Protein AF-A0A2X2KSQ1-F1 (afdb_monomer)

pLDDT: mean 82.89, std 10.52, range [45.38, 94.25]

Structure (mmCIF, N/CA/C/O backbone):
data_AF-A0A2X2KSQ1-F1
#
_entry.id   AF-A0A2X2KSQ1-F1
#
loop_
_atom_site.group_PDB
_atom_site.id
_atom_site.type_symbol
_atom_site.label_atom_id
_atom_site.label_alt_id
_atom_site.label_comp_id
_atom_site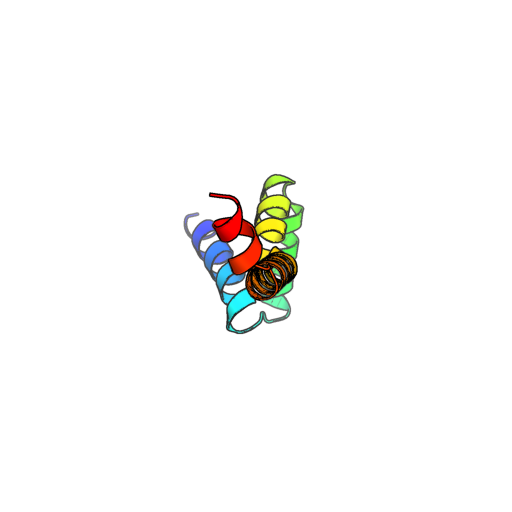.label_asym_id
_atom_site.label_entity_id
_atom_site.label_seq_id
_atom_site.pdbx_PDB_ins_code
_atom_site.Cartn_x
_atom_site.Cartn_y
_atom_site.Cartn_z
_atom_site.occupancy
_atom_site.B_iso_or_equiv
_atom_site.auth_seq_id
_atom_site.auth_comp_id
_atom_site.auth_asym_id
_atom_site.auth_atom_id
_atom_site.pdbx_PDB_model_num
ATOM 1 N N . MET A 1 1 ? -1.135 -4.891 25.923 1.00 45.38 1 MET A N 1
ATOM 2 C CA . MET A 1 1 ? -1.389 -3.870 24.880 1.00 45.38 1 MET A CA 1
ATOM 3 C C . MET A 1 1 ? -0.269 -3.902 23.826 1.00 45.38 1 MET A C 1
ATOM 5 O O . MET A 1 1 ? 0.264 -2.867 23.472 1.00 45.38 1 MET A O 1
ATOM 9 N N . GLU A 1 2 ? 0.107 -5.079 23.302 1.00 52.06 2 GLU A N 1
ATOM 10 C CA . GLU A 1 2 ? 1.368 -5.220 22.531 1.00 52.06 2 GLU A CA 1
ATOM 11 C C . GLU A 1 2 ? 1.245 -5.952 21.184 1.00 52.06 2 GLU A C 1
ATOM 13 O O . GLU A 1 2 ? 2.263 -6.262 20.584 1.00 52.06 2 GLU A O 1
ATOM 18 N N . GLN A 1 3 ? 0.032 -6.217 20.678 1.00 62.44 3 GLN A N 1
ATOM 19 C CA . GLN A 1 3 ? -0.144 -6.942 19.402 1.00 62.44 3 GLN A CA 1
ATOM 20 C C . GLN A 1 3 ? -0.804 -6.132 18.279 1.00 62.44 3 GLN A C 1
ATOM 22 O O . GLN A 1 3 ? -0.889 -6.614 17.152 1.00 62.44 3 GLN A O 1
ATOM 27 N N . ILE A 1 4 ? -1.251 -4.901 18.555 1.00 70.94 4 ILE A N 1
ATOM 28 C CA . ILE A 1 4 ? -1.912 -4.051 17.549 1.00 70.94 4 ILE A CA 1
ATOM 29 C C . ILE A 1 4 ? -0.986 -3.797 16.340 1.00 70.94 4 ILE A C 1
ATOM 31 O O . ILE A 1 4 ? -1.447 -3.989 15.216 1.00 70.94 4 ILE A O 1
ATOM 35 N N . PRO A 1 5 ? 0.318 -3.480 16.511 1.00 79.81 5 PRO A N 1
ATOM 36 C CA . PRO A 1 5 ? 1.206 -3.271 15.368 1.00 79.81 5 PRO A CA 1
ATOM 37 C C . PRO A 1 5 ? 1.411 -4.533 14.520 1.00 79.81 5 PRO A C 1
ATOM 39 O O . PRO A 1 5 ? 1.300 -4.463 13.298 1.00 79.81 5 PRO A O 1
ATOM 42 N N . GLN A 1 6 ? 1.668 -5.697 15.134 1.00 85.38 6 GLN A N 1
ATOM 43 C CA . GLN A 1 6 ? 1.874 -6.942 14.378 1.00 85.38 6 GLN A CA 1
ATOM 44 C C . GLN A 1 6 ? 0.605 -7.379 13.643 1.00 85.38 6 GLN A C 1
ATOM 46 O O . GLN A 1 6 ? 0.695 -7.893 12.530 1.00 85.38 6 GLN A O 1
ATOM 51 N N . HIS A 1 7 ? -0.567 -7.150 14.237 1.00 89.62 7 HIS A N 1
ATOM 52 C CA . HIS A 1 7 ? -1.847 -7.460 13.607 1.00 89.62 7 HIS A CA 1
ATOM 53 C C . HIS A 1 7 ? -2.095 -6.606 12.360 1.00 89.62 7 HIS A C 1
ATOM 55 O O . HIS A 1 7 ? -2.420 -7.144 11.306 1.00 89.62 7 HIS A O 1
ATOM 61 N N . ILE A 1 8 ? -1.854 -5.293 12.426 1.00 90.25 8 ILE A N 1
ATOM 62 C CA . ILE A 1 8 ? -1.979 -4.417 11.250 1.00 90.25 8 ILE A CA 1
ATOM 63 C C . ILE A 1 8 ? -0.974 -4.801 10.157 1.00 90.25 8 ILE A C 1
ATOM 65 O O . ILE A 1 8 ? -1.346 -4.886 8.988 1.00 90.25 8 ILE A O 1
ATOM 69 N N . ILE A 1 9 ? 0.277 -5.105 10.519 1.00 88.31 9 ILE A N 1
ATOM 70 C CA . ILE A 1 9 ? 1.291 -5.580 9.560 1.00 88.31 9 ILE A CA 1
ATOM 71 C C . ILE A 1 9 ? 0.842 -6.884 8.887 1.00 88.31 9 ILE A C 1
ATOM 73 O O . ILE A 1 9 ? 1.011 -7.050 7.675 1.00 88.31 9 ILE A O 1
ATOM 77 N N . TYR A 1 10 ? 0.245 -7.799 9.653 1.00 90.06 10 TYR A N 1
ATOM 78 C CA . TYR A 1 10 ? -0.318 -9.036 9.123 1.00 90.06 10 TYR A CA 1
ATOM 79 C C . TYR A 1 10 ? -1.443 -8.756 8.119 1.00 90.06 10 TYR A C 1
ATOM 81 O O . TYR A 1 10 ? -1.401 -9.281 7.007 1.00 90.06 10 TYR A O 1
ATOM 89 N N . LEU A 1 11 ? -2.400 -7.885 8.459 1.00 91.38 11 LEU A N 1
ATOM 90 C CA . LEU A 1 11 ? -3.501 -7.516 7.565 1.00 91.38 11 LEU A CA 1
ATOM 91 C C . LEU A 1 11 ? -3.004 -6.849 6.275 1.00 91.38 11 LEU A C 1
ATOM 93 O O . LEU A 1 11 ? -3.437 -7.222 5.185 1.00 91.38 11 LEU A O 1
ATOM 97 N N . LEU A 1 12 ? -2.049 -5.921 6.375 1.00 88.81 12 LEU A N 1
ATOM 98 C CA . LEU A 1 12 ? -1.429 -5.281 5.211 1.00 88.81 12 LEU A CA 1
ATOM 99 C C . LEU A 1 12 ? -0.778 -6.318 4.291 1.00 88.81 12 LEU A C 1
ATOM 101 O O . LEU A 1 12 ? -1.018 -6.314 3.084 1.00 88.81 12 LEU A O 1
ATOM 105 N N . SER A 1 13 ? -0.015 -7.249 4.862 1.00 87.00 13 SER A N 1
ATOM 106 C CA . SER A 1 13 ? 0.673 -8.299 4.103 1.00 87.00 13 SER A CA 1
ATOM 107 C C . SER A 1 13 ? -0.320 -9.251 3.430 1.00 87.00 13 SER A C 1
ATOM 109 O O . SER A 1 13 ? -0.231 -9.517 2.229 1.00 87.00 13 SER A O 1
ATOM 111 N N . LYS A 1 14 ? -1.325 -9.712 4.181 1.00 89.00 14 LYS A N 1
ATOM 11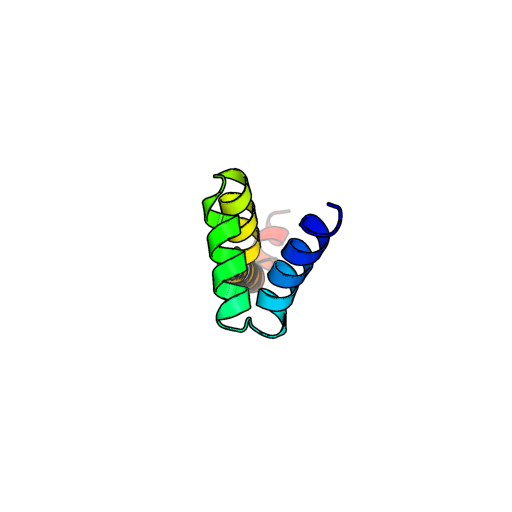2 C CA . LYS A 1 14 ? -2.366 -10.621 3.694 1.00 89.00 14 LYS A CA 1
ATOM 113 C C . LYS A 1 14 ? -3.196 -10.001 2.569 1.00 89.00 14 LYS A C 1
ATOM 115 O O . LYS A 1 14 ? -3.489 -10.686 1.587 1.00 89.00 14 LYS A O 1
ATOM 120 N N . SER A 1 15 ? -3.493 -8.699 2.651 1.00 86.75 15 SER A N 1
ATOM 121 C CA . SER A 1 15 ? -4.225 -7.965 1.607 1.00 86.75 15 SER A CA 1
ATOM 122 C C . SER A 1 15 ? -3.569 -8.057 0.225 1.00 86.75 15 SER A C 1
ATOM 124 O O . SER A 1 15 ? -4.253 -7.950 -0.791 1.00 86.75 15 SER A O 1
ATOM 126 N N . LYS A 1 16 ? -2.250 -8.299 0.176 1.00 82.50 16 LYS A N 1
ATOM 127 C CA . LYS A 1 16 ? -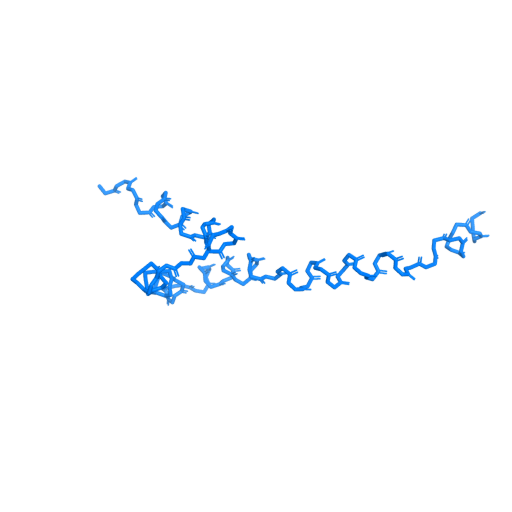1.465 -8.376 -1.062 1.00 82.50 16 LYS A CA 1
ATOM 128 C C . LYS A 1 16 ? -1.1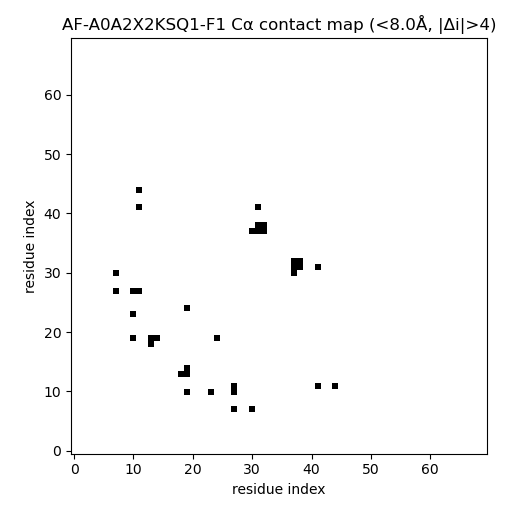82 -9.774 -1.568 1.00 82.50 16 LYS A C 1
ATOM 130 O O . LYS A 1 16 ? -0.792 -9.883 -2.734 1.00 82.50 16 LYS A O 1
ATOM 135 N N . LEU A 1 17 ? -1.336 -10.786 -0.721 1.00 80.31 17 LEU A N 1
ATOM 136 C CA . LEU A 1 17 ? -0.952 -12.163 -1.021 1.00 80.31 17 LEU A CA 1
ATOM 137 C C . LEU A 1 17 ? -2.164 -13.080 -1.194 1.00 80.31 17 LEU A C 1
ATOM 139 O O . LEU A 1 17 ? -2.176 -13.898 -2.106 1.00 80.31 17 LEU A O 1
ATOM 143 N N . GLU A 1 18 ? -3.176 -12.940 -0.338 1.00 82.50 18 GLU A N 1
ATOM 144 C CA . GLU A 1 18 ? -4.232 -13.953 -0.180 1.00 82.50 18 GLU A CA 1
ATOM 145 C C . GLU A 1 18 ? -5.651 -13.364 -0.224 1.00 82.50 18 GLU A C 1
ATOM 147 O O . GLU A 1 18 ? -6.617 -14.093 -0.444 1.00 82.50 18 GLU A O 1
ATOM 152 N N . GLY A 1 19 ? -5.785 -12.045 -0.054 1.00 83.50 19 GLY A N 1
ATOM 153 C CA . GLY A 1 19 ? -7.073 -11.369 0.100 1.00 83.50 19 GLY A CA 1
ATOM 154 C C . GLY A 1 19 ? -7.541 -11.334 1.559 1.00 83.50 19 GLY A C 1
ATOM 155 O O . GLY A 1 19 ? -7.164 -12.167 2.385 1.00 83.50 19 GLY A O 1
ATOM 156 N N . LEU A 1 20 ? -8.343 -10.323 1.896 1.00 89.88 20 LEU A N 1
ATOM 157 C CA . LEU A 1 20 ? -8.887 -10.134 3.244 1.00 89.88 20 LEU A CA 1
ATOM 158 C C . LEU A 1 20 ? -10.333 -10.610 3.325 1.00 89.88 20 LEU A C 1
ATOM 160 O O . LEU A 1 20 ? -11.107 -10.421 2.387 1.00 89.88 20 LEU A O 1
ATOM 164 N N . ARG A 1 21 ? -10.699 -11.173 4.479 1.00 94.06 21 ARG A N 1
ATOM 165 C CA . ARG A 1 21 ? -12.102 -11.385 4.859 1.00 94.06 21 ARG A CA 1
ATOM 166 C C . ARG A 1 21 ? -12.767 -10.045 5.186 1.00 94.06 21 ARG A C 1
ATOM 168 O O . ARG A 1 21 ? -12.081 -9.061 5.459 1.00 94.06 21 ARG A O 1
ATOM 175 N N . ASP A 1 22 ? -14.094 -10.000 5.197 1.00 94.25 22 ASP A N 1
ATOM 176 C CA . ASP A 1 22 ? -14.835 -8.747 5.409 1.00 94.25 22 ASP A CA 1
ATOM 177 C C . ASP A 1 22 ? -14.536 -8.091 6.767 1.00 94.25 22 ASP A C 1
ATOM 179 O O . ASP A 1 22 ? -14.388 -6.873 6.853 1.00 94.25 22 ASP A O 1
ATOM 183 N N . ASP A 1 23 ? -14.378 -8.889 7.825 1.00 93.50 23 ASP A N 1
ATOM 184 C CA . ASP A 1 23 ? -14.017 -8.418 9.166 1.00 93.50 23 ASP A CA 1
ATOM 185 C C . ASP A 1 23 ? -12.591 -7.854 9.225 1.00 93.50 23 ASP A C 1
ATOM 187 O O . ASP A 1 23 ? -12.335 -6.846 9.883 1.00 93.50 23 ASP A O 1
ATOM 191 N N . GLU A 1 24 ? -11.663 -8.488 8.516 1.00 93.81 24 GLU A N 1
ATOM 192 C CA . GLU A 1 24 ? -10.268 -8.061 8.393 1.00 93.81 24 GLU A CA 1
ATOM 193 C C . GLU A 1 24 ? -10.143 -6.776 7.576 1.00 93.81 24 GLU A C 1
ATOM 195 O O . GLU A 1 24 ? -9.377 -5.878 7.926 1.00 93.81 24 GLU A O 1
ATOM 200 N N . LYS A 1 25 ? -10.933 -6.674 6.508 1.00 91.75 25 LYS A N 1
ATOM 201 C CA . LYS A 1 25 ? -11.018 -5.481 5.677 1.00 91.75 25 LYS A CA 1
ATOM 202 C C . LYS A 1 25 ? -11.566 -4.305 6.476 1.00 91.75 25 LYS A C 1
ATOM 204 O O . LYS A 1 25 ? -10.954 -3.246 6.468 1.00 91.75 25 LYS A O 1
ATOM 209 N N . LEU A 1 26 ? -12.634 -4.520 7.247 1.00 93.19 26 LEU A N 1
ATOM 210 C CA . LEU A 1 26 ? -13.198 -3.495 8.124 1.00 93.19 26 LEU A CA 1
ATOM 211 C C . LEU A 1 26 ? -12.176 -3.005 9.161 1.00 93.19 26 LEU A C 1
ATOM 213 O O . LEU A 1 26 ? -12.079 -1.808 9.408 1.00 93.19 26 LEU A O 1
ATOM 217 N N . GLN A 1 27 ? -11.393 -3.909 9.753 1.00 92.38 27 GLN A N 1
ATOM 218 C CA . GLN A 1 27 ? -10.337 -3.538 10.702 1.00 92.38 27 GLN A CA 1
ATOM 219 C C . GLN A 1 27 ? -9.231 -2.709 10.045 1.00 92.38 27 GLN A C 1
ATOM 221 O O . GLN A 1 27 ? -8.784 -1.718 10.624 1.00 92.38 27 GLN A O 1
ATOM 226 N N . LEU A 1 28 ? -8.806 -3.093 8.840 1.00 90.88 28 LEU A N 1
ATOM 227 C CA . LEU A 1 28 ? -7.794 -2.350 8.100 1.00 90.88 28 LEU A CA 1
ATOM 228 C C . LEU A 1 28 ? -8.318 -0.981 7.639 1.00 90.88 28 LEU A C 1
ATOM 230 O O . LEU A 1 28 ? -7.591 0.002 7.737 1.00 90.88 28 LEU A O 1
ATOM 234 N N . ASP A 1 29 ? -9.578 -0.897 7.207 1.00 91.44 29 ASP A N 1
ATOM 235 C CA . ASP A 1 29 ? -10.238 0.352 6.813 1.00 91.44 29 ASP A CA 1
ATOM 236 C C . ASP A 1 29 ? -10.408 1.306 8.006 1.00 91.44 29 ASP A C 1
ATOM 238 O O . ASP A 1 29 ? -10.139 2.504 7.886 1.00 91.44 29 ASP A O 1
ATOM 242 N N . LEU A 1 30 ? -10.787 0.779 9.178 1.00 92.81 30 LEU A N 1
ATOM 243 C CA . LEU A 1 30 ? -10.844 1.549 10.421 1.00 92.81 30 LEU A CA 1
ATOM 244 C C . LEU A 1 30 ? -9.470 2.125 10.753 1.00 92.81 30 LEU A C 1
ATOM 246 O O . LEU A 1 30 ? -9.345 3.341 10.880 1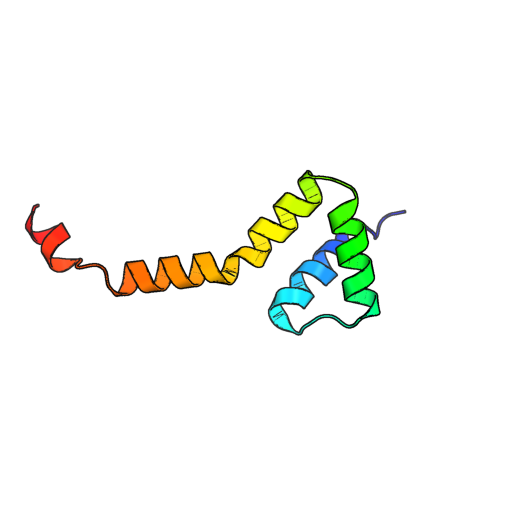.00 92.81 30 LEU A O 1
ATOM 250 N N . TRP A 1 31 ? -8.435 1.283 10.792 1.00 93.00 31 TRP A N 1
ATOM 251 C CA . TRP A 1 31 ? -7.067 1.725 11.064 1.00 93.00 31 TRP A CA 1
ATOM 252 C C . TRP A 1 31 ? -6.564 2.751 10.037 1.00 93.00 31 TRP A C 1
ATOM 254 O O . TRP A 1 31 ? -5.973 3.768 10.407 1.00 93.00 31 TRP A O 1
ATOM 264 N N . ARG A 1 32 ? -6.847 2.538 8.745 1.00 91.56 32 ARG A N 1
ATOM 265 C CA . ARG A 1 32 ? -6.517 3.474 7.659 1.00 91.56 32 ARG A CA 1
ATOM 266 C C . ARG A 1 32 ? -7.125 4.856 7.898 1.00 91.56 32 ARG A C 1
ATOM 268 O O . ARG A 1 32 ? -6.492 5.856 7.576 1.00 91.56 32 ARG A O 1
ATOM 275 N N . SER A 1 33 ? -8.339 4.910 8.447 1.00 91.50 33 SER A N 1
ATOM 276 C CA . SER A 1 33 ? -9.065 6.159 8.702 1.00 91.50 33 SER A CA 1
ATOM 277 C C . SER A 1 33 ? -8.625 6.913 9.962 1.00 91.50 33 SER A C 1
ATOM 279 O O . SER A 1 33 ? -9.003 8.070 10.126 1.00 91.50 33 SER A O 1
ATOM 281 N N . GLU A 1 34 ? -7.821 6.300 10.840 1.00 91.75 34 GLU A N 1
ATOM 282 C CA . GLU A 1 34 ? -7.410 6.924 12.107 1.00 91.75 34 GLU A CA 1
ATOM 283 C C . GLU A 1 34 ? -6.463 8.113 11.908 1.00 91.75 34 GLU A C 1
ATOM 285 O O . GLU A 1 34 ? -6.533 9.084 12.661 1.00 91.75 34 GLU A O 1
ATOM 290 N N . THR A 1 35 ? -5.564 8.048 10.918 1.00 91.12 35 THR A N 1
ATOM 291 C CA . THR A 1 35 ? -4.600 9.121 10.635 1.00 91.12 35 THR A CA 1
ATOM 292 C C . THR A 1 35 ? -4.245 9.205 9.152 1.00 91.12 35 THR A C 1
ATOM 294 O O . THR A 1 35 ? -4.207 8.195 8.446 1.00 91.12 35 THR A O 1
ATOM 297 N N . ASP A 1 36 ? -3.868 10.402 8.694 1.00 89.81 36 ASP A N 1
ATOM 298 C CA . ASP A 1 36 ? -3.339 10.602 7.337 1.00 89.81 36 ASP A CA 1
ATOM 299 C C . ASP A 1 36 ? -2.056 9.792 7.082 1.00 89.81 36 ASP A C 1
ATOM 301 O O . ASP A 1 36 ? -1.804 9.362 5.957 1.00 89.81 36 ASP A O 1
ATOM 305 N N . ALA A 1 37 ? 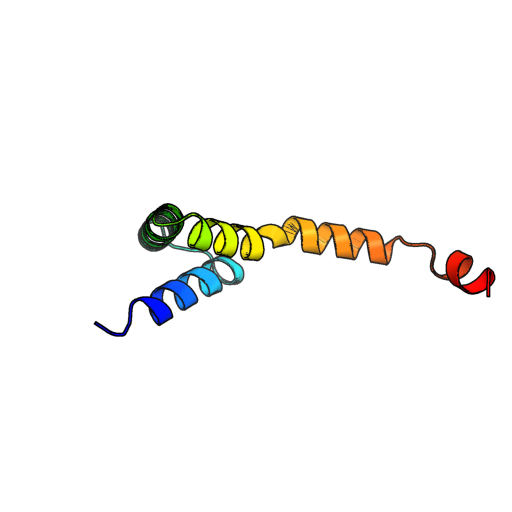-1.264 9.529 8.127 1.00 87.44 37 ALA A N 1
ATOM 306 C CA . ALA A 1 37 ? -0.069 8.694 8.031 1.00 87.44 37 ALA A CA 1
ATOM 307 C C . ALA A 1 37 ? -0.415 7.229 7.702 1.00 87.44 37 ALA A C 1
ATOM 309 O O . ALA A 1 37 ? 0.216 6.633 6.829 1.00 87.44 37 ALA A O 1
ATOM 310 N N . ASN A 1 38 ? -1.444 6.663 8.343 1.00 91.06 38 ASN A N 1
ATOM 311 C CA . ASN A 1 38 ? -1.913 5.300 8.062 1.00 91.06 38 ASN A CA 1
ATOM 312 C C . ASN A 1 38 ? -2.452 5.192 6.635 1.00 91.06 38 ASN A C 1
ATOM 314 O O . ASN A 1 38 ? -2.130 4.246 5.915 1.00 91.06 38 ASN A O 1
ATOM 318 N N . LYS A 1 39 ? -3.217 6.199 6.196 1.00 87.81 39 LYS A N 1
ATOM 319 C CA . LYS A 1 39 ? -3.679 6.296 4.811 1.00 87.81 39 LYS A CA 1
ATOM 320 C C . LYS A 1 39 ? -2.511 6.328 3.826 1.00 87.81 39 LYS A C 1
ATOM 322 O O . LYS A 1 39 ? -2.518 5.547 2.882 1.00 87.81 39 LYS A O 1
ATOM 327 N N . GLY A 1 40 ? -1.498 7.156 4.080 1.00 86.75 40 GLY A N 1
ATOM 328 C CA . GLY A 1 40 ? -0.298 7.227 3.246 1.00 86.75 40 GLY A CA 1
ATOM 329 C C . GLY A 1 40 ? 0.445 5.891 3.145 1.00 86.75 40 GLY A C 1
ATOM 330 O O . GLY A 1 40 ? 0.911 5.537 2.066 1.00 86.75 40 GLY A O 1
ATOM 331 N N . LEU A 1 41 ? 0.509 5.116 4.234 1.00 84.75 41 LEU A N 1
ATOM 332 C CA . LEU A 1 41 ? 1.091 3.768 4.226 1.00 84.75 41 LEU A CA 1
ATOM 333 C C . LEU A 1 41 ? 0.264 2.779 3.395 1.00 84.75 41 LEU A C 1
ATOM 335 O O . LEU A 1 41 ? 0.840 2.023 2.613 1.00 84.75 41 LEU A O 1
ATOM 339 N N . CYS A 1 42 ? -1.066 2.795 3.526 1.00 83.94 42 CYS A N 1
ATOM 340 C CA . CYS A 1 42 ? -1.945 1.993 2.672 1.00 83.94 42 CYS A CA 1
ATOM 341 C C . CYS A 1 42 ? -1.784 2.367 1.196 1.00 83.94 42 CYS A C 1
ATOM 343 O O . CYS A 1 42 ? -1.612 1.475 0.376 1.00 83.94 42 CYS A O 1
ATOM 345 N N . ASP A 1 43 ? -1.764 3.660 0.865 1.00 84.00 43 ASP A N 1
ATOM 346 C CA . ASP A 1 43 ? -1.649 4.146 -0.513 1.00 84.00 43 ASP A CA 1
ATOM 347 C C . ASP A 1 43 ? -0.299 3.743 -1.144 1.00 84.00 43 ASP A C 1
ATOM 349 O O . ASP A 1 43 ? -0.258 3.299 -2.289 1.00 84.00 43 ASP A O 1
ATOM 353 N N . LEU A 1 44 ? 0.802 3.808 -0.381 1.00 79.69 44 LEU A N 1
ATOM 354 C CA . LEU A 1 44 ? 2.126 3.314 -0.794 1.00 79.69 44 LEU A CA 1
ATOM 355 C C . LEU A 1 44 ? 2.108 1.821 -1.143 1.00 79.69 44 LEU A C 1
ATOM 357 O O . LEU A 1 44 ? 2.691 1.401 -2.140 1.00 79.69 44 LEU A O 1
ATOM 361 N N . ILE A 1 45 ? 1.440 1.024 -0.311 1.00 76.25 45 ILE A N 1
ATOM 362 C CA . ILE A 1 45 ? 1.333 -0.431 -0.465 1.00 76.25 45 ILE A CA 1
ATOM 363 C C . ILE A 1 45 ? 0.339 -0.798 -1.585 1.00 76.25 45 ILE A C 1
ATOM 365 O O . ILE A 1 45 ? 0.506 -1.811 -2.271 1.00 76.25 45 ILE A O 1
ATOM 369 N N . ASP A 1 46 ? -0.688 0.023 -1.796 1.00 75.75 46 ASP A N 1
ATOM 370 C CA . ASP A 1 46 ? -1.709 -0.139 -2.829 1.00 75.75 46 ASP A CA 1
ATOM 371 C C . ASP A 1 46 ? -1.233 0.252 -4.222 1.00 75.75 46 ASP A C 1
ATOM 373 O O . ASP A 1 46 ? -1.798 -0.237 -5.200 1.00 75.75 46 ASP A O 1
ATOM 377 N N . ASN A 1 47 ? -0.134 0.996 -4.335 1.00 79.00 47 ASN A N 1
ATOM 378 C CA . ASN A 1 47 ? 0.399 1.457 -5.612 1.00 79.00 47 ASN A CA 1
ATOM 379 C C . ASN A 1 47 ? 1.078 0.363 -6.470 1.00 79.00 47 ASN A C 1
ATOM 381 O O . ASN A 1 47 ? 1.976 0.645 -7.264 1.00 79.00 47 ASN A O 1
ATOM 385 N N . LYS A 1 48 ? 0.652 -0.903 -6.329 1.00 70.25 48 LYS A N 1
ATOM 386 C CA . LYS A 1 48 ? 1.060 -2.031 -7.185 1.00 70.25 48 LYS A CA 1
ATOM 387 C C . LYS A 1 48 ? 0.786 -1.749 -8.662 1.00 70.25 48 LYS A C 1
ATOM 389 O O . LYS A 1 48 ? 1.578 -2.167 -9.498 1.00 70.25 48 LYS A O 1
ATOM 394 N N . ASP A 1 49 ? -0.288 -1.028 -8.970 1.00 69.06 49 ASP A N 1
ATOM 395 C CA . ASP A 1 49 ? -0.633 -0.674 -10.348 1.00 69.06 49 ASP A CA 1
ATOM 396 C C . ASP A 1 49 ? 0.372 0.322 -10.941 1.00 69.06 49 ASP A C 1
ATOM 398 O O . ASP A 1 49 ? 0.794 0.150 -12.082 1.00 69.06 49 ASP A O 1
ATOM 402 N N . GLN A 1 50 ? 0.838 1.302 -10.158 1.00 76.12 50 GLN A N 1
ATOM 403 C CA . GLN A 1 50 ? 1.931 2.184 -10.579 1.00 76.12 50 GLN A CA 1
ATOM 404 C C . GLN A 1 50 ? 3.241 1.416 -10.704 1.00 76.12 50 GLN A C 1
ATOM 406 O O . GLN A 1 50 ? 3.940 1.588 -11.691 1.00 76.12 50 GLN A O 1
ATOM 411 N N . MET A 1 51 ? 3.547 0.518 -9.765 1.00 77.62 51 MET A N 1
ATOM 412 C CA . MET A 1 51 ? 4.742 -0.322 -9.857 1.00 77.62 51 MET A CA 1
ATOM 413 C C . MET A 1 51 ? 4.725 -1.191 -11.125 1.00 77.62 51 MET A C 1
ATOM 415 O O . MET A 1 51 ? 5.745 -1.317 -11.795 1.00 77.62 51 MET A O 1
ATOM 419 N N . GLN A 1 52 ? 3.577 -1.764 -11.491 1.00 79.25 52 GLN A N 1
ATOM 420 C CA . GLN A 1 52 ? 3.438 -2.522 -12.733 1.00 79.25 52 GLN A CA 1
ATOM 421 C C . GLN A 1 52 ? 3.544 -1.615 -13.966 1.00 79.25 52 GLN A C 1
ATOM 423 O O . GLN A 1 52 ? 4.215 -1.982 -14.926 1.00 79.25 52 GLN A O 1
ATOM 428 N N . ALA A 1 53 ? 2.936 -0.427 -13.941 1.00 82.25 53 ALA A N 1
ATOM 429 C CA . ALA A 1 53 ? 3.043 0.545 -15.026 1.00 82.25 53 ALA A CA 1
ATOM 430 C C . ALA A 1 53 ? 4.488 1.033 -15.233 1.00 82.25 53 ALA A C 1
ATOM 432 O O . ALA A 1 53 ? 4.938 1.156 -16.372 1.00 82.25 53 ALA A O 1
ATOM 433 N N . ASP A 1 54 ? 5.229 1.254 -14.147 1.00 81.31 54 ASP A N 1
ATOM 434 C CA . ASP A 1 54 ? 6.641 1.632 -14.175 1.00 81.31 54 ASP A CA 1
ATOM 435 C C . ASP A 1 54 ? 7.494 0.502 -14.776 1.00 81.31 54 ASP A C 1
ATOM 437 O O . ASP A 1 54 ? 8.337 0.752 -15.640 1.00 81.31 54 ASP A O 1
ATOM 441 N N . LEU A 1 55 ? 7.239 -0.755 -14.385 1.00 85.25 55 LEU A N 1
ATOM 442 C CA . LEU A 1 55 ? 7.906 -1.932 -14.956 1.00 85.25 55 LEU A CA 1
ATOM 443 C C . LEU A 1 55 ? 7.605 -2.104 -16.451 1.00 85.25 55 LEU A C 1
ATOM 445 O O . LEU A 1 55 ? 8.518 -2.363 -17.236 1.00 85.25 55 LEU A O 1
ATOM 449 N N . ASP A 1 56 ? 6.350 -1.924 -16.857 1.00 87.62 56 ASP A N 1
ATOM 450 C CA . ASP A 1 56 ? 5.943 -1.976 -18.262 1.00 87.62 56 ASP A CA 1
ATOM 451 C C . ASP A 1 56 ? 6.607 -0.853 -19.078 1.00 87.62 56 ASP A C 1
ATOM 453 O O . ASP A 1 56 ? 7.015 -1.073 -20.221 1.00 87.62 56 ASP A O 1
ATOM 457 N N . GLY A 1 57 ? 6.743 0.343 -18.496 1.00 87.25 57 GLY A N 1
ATOM 458 C CA . GLY A 1 57 ? 7.456 1.472 -19.093 1.00 87.25 57 GLY A CA 1
ATOM 459 C C . GLY A 1 57 ? 8.941 1.176 -19.306 1.00 87.25 57 GLY A C 1
ATOM 460 O O . GLY A 1 57 ? 9.453 1.377 -20.404 1.00 87.25 57 GLY A O 1
ATOM 461 N N . ILE A 1 58 ? 9.610 0.617 -18.294 1.00 88.06 58 ILE A N 1
ATOM 462 C CA . ILE A 1 58 ? 11.011 0.166 -18.362 1.00 88.06 58 ILE A CA 1
ATOM 463 C C . ILE A 1 58 ? 11.199 -0.908 -19.440 1.00 88.06 58 ILE A C 1
ATOM 465 O O . ILE A 1 58 ? 12.166 -0.861 -20.200 1.00 88.06 58 ILE A O 1
ATOM 469 N N . ALA A 1 59 ? 10.280 -1.872 -19.529 1.00 84.62 59 ALA A N 1
ATOM 470 C CA . ALA A 1 59 ? 10.364 -2.964 -20.497 1.00 84.62 59 ALA A CA 1
ATOM 471 C C . ALA A 1 59 ? 10.203 -2.496 -21.953 1.00 84.62 59 ALA A C 1
ATOM 473 O O . ALA A 1 59 ? 10.717 -3.140 -22.865 1.00 84.62 59 ALA A O 1
ATOM 474 N N . ARG A 1 60 ? 9.481 -1.392 -22.177 1.00 88.75 60 ARG A N 1
ATOM 475 C CA . ARG A 1 60 ? 9.256 -0.794 -23.504 1.00 88.75 60 ARG A CA 1
ATOM 476 C C . ARG A 1 60 ? 10.242 0.318 -23.847 1.00 88.75 60 ARG A C 1
ATOM 478 O O . ARG A 1 60 ? 10.180 0.848 -24.953 1.00 88.75 60 ARG A O 1
ATOM 485 N N . TYR A 1 61 ? 11.093 0.702 -22.903 1.00 86.75 61 TYR A N 1
ATOM 486 C CA . TYR A 1 61 ? 12.080 1.748 -23.101 1.00 86.75 61 TYR A CA 1
ATOM 487 C C . TYR A 1 61 ? 13.137 1.306 -24.121 1.00 86.75 61 TYR A C 1
ATOM 489 O O . TYR A 1 61 ? 13.631 0.178 -24.061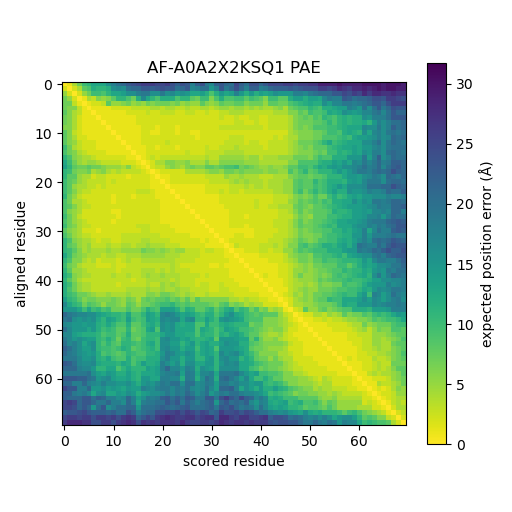 1.00 86.75 61 TYR A O 1
ATOM 497 N N . ASP A 1 62 ? 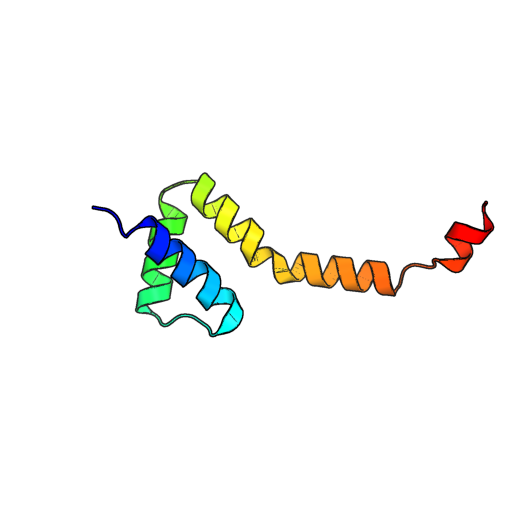13.493 2.199 -25.045 1.00 84.19 62 ASP A N 1
ATOM 498 C CA . ASP A 1 62 ? 14.552 1.949 -26.020 1.00 84.19 62 ASP A CA 1
ATOM 499 C C . ASP A 1 62 ? 15.927 2.177 -25.377 1.00 84.19 62 ASP A C 1
ATOM 501 O O . ASP A 1 62 ? 16.504 3.272 -25.352 1.00 84.19 62 ASP A O 1
ATOM 505 N N . TRP A 1 63 ? 16.433 1.100 -24.782 1.00 84.88 63 TRP A N 1
ATOM 506 C CA . TRP A 1 63 ? 17.747 1.081 -24.158 1.00 84.88 63 TRP A CA 1
ATOM 507 C C . TRP A 1 63 ? 18.867 1.216 -25.194 1.00 84.88 63 TRP A C 1
ATOM 509 O O . TRP A 1 63 ? 19.892 1.821 -24.884 1.00 84.88 63 TRP A O 1
ATOM 519 N N . GLU A 1 64 ? 18.680 0.704 -26.414 1.00 79.12 64 GLU A N 1
ATOM 520 C CA . GLU A 1 64 ? 19.702 0.756 -27.465 1.00 79.12 64 GLU A CA 1
ATOM 521 C C . GLU A 1 64 ? 19.950 2.198 -27.916 1.00 79.12 64 GLU A C 1
ATOM 523 O O . GLU A 1 64 ? 21.105 2.623 -27.968 1.00 79.12 64 GLU A O 1
ATOM 528 N N . GLU A 1 65 ? 18.892 2.987 -28.133 1.00 78.56 65 GLU A N 1
ATOM 529 C CA . GLU A 1 65 ? 19.009 4.417 -28.455 1.00 78.56 65 GLU A CA 1
ATOM 530 C C . GLU A 1 65 ? 19.703 5.204 -27.327 1.00 78.56 65 GLU A C 1
ATOM 532 O O . GLU A 1 65 ? 20.545 6.070 -27.573 1.00 78.56 65 GLU A O 1
ATOM 537 N N . SER A 1 66 ? 19.411 4.862 -26.072 1.00 75.19 66 SER A N 1
ATOM 538 C CA . SER A 1 66 ? 19.956 5.571 -24.907 1.00 75.19 66 SER A CA 1
ATOM 539 C C . SER A 1 66 ? 21.439 5.317 -24.661 1.00 75.19 66 SER A C 1
ATOM 541 O O . SER A 1 66 ? 22.142 6.203 -24.174 1.00 75.19 66 SER A O 1
ATOM 543 N N . PHE A 1 67 ? 21.928 4.122 -24.996 1.00 70.94 67 PHE A N 1
ATOM 544 C CA . PHE A 1 67 ? 23.351 3.793 -24.910 1.00 70.94 67 PHE A CA 1
ATOM 545 C C . PHE A 1 67 ? 24.126 4.151 -26.185 1.00 70.94 67 PHE A C 1
ATOM 547 O O . PHE A 1 67 ? 25.341 4.293 -26.114 1.00 70.94 67 PHE A O 1
ATOM 554 N N . ALA A 1 68 ? 23.457 4.351 -27.327 1.00 67.94 68 ALA A N 1
ATOM 555 C CA . ALA A 1 68 ? 24.089 4.792 -28.575 1.00 67.94 68 ALA A CA 1
ATOM 556 C C . ALA A 1 68 ? 24.524 6.272 -28.565 1.00 67.94 68 ALA A C 1
ATOM 558 O O . ALA A 1 68 ? 25.330 6.685 -29.397 1.00 67.94 68 ALA A O 1
ATOM 559 N N . LEU A 1 69 ? 23.996 7.071 -27.632 1.00 58.12 69 LEU A N 1
ATOM 560 C CA . LEU A 1 69 ? 24.384 8.470 -27.417 1.00 58.12 69 LEU A CA 1
ATOM 561 C C . LEU A 1 69 ? 25.623 8.642 -26.509 1.00 58.12 69 LEU A C 1
ATOM 563 O O . LEU A 1 69 ? 25.983 9.784 -26.213 1.00 58.12 69 LEU A O 1
ATOM 567 N N . PHE A 1 70 ? 26.269 7.546 -26.084 1.00 50.38 70 PHE A N 1
ATOM 568 C CA . PHE A 1 70 ? 27.512 7.541 -25.296 1.00 50.38 70 PHE A CA 1
ATOM 569 C C . PHE A 1 70 ? 28.742 7.121 -26.108 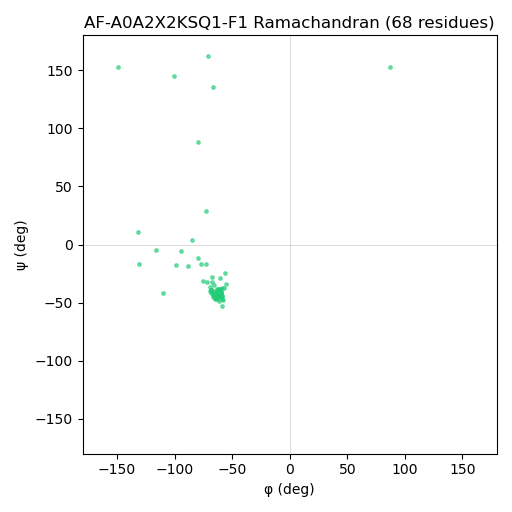1.00 50.38 70 PHE A C 1
ATOM 571 O O . PHE A 1 70 ? 28.648 6.159 -26.902 1.00 50.38 70 PHE A O 1
#

Sequence (70 aa):
MEQIPQHIIYLLSKSKLEGLRDDEKLQLDLWRSETDANKGLCDLIDNKDQMQADLDGIARYDWEESFALF

Solvent-accessible surface area (backbone atoms only — not comparable to full-atom values): 4167 Å² total; per-residue (Å²): 142,84,53,68,68,62,51,52,52,47,51,59,53,34,54,75,75,75,57,65,53,73,71,55,44,50,51,51,52,52,53,30,68,73,38,73,67,43,36,52,53,51,52,65,68,61,41,55,64,56,53,49,50,51,50,54,49,61,73,68,50,67,60,66,67,65,56,67,79,106

Foldseek 3Di:
DPCPVVLLVVLLVCCPPPRDDPVSVVVLVVQCPPDPVSVVVSVVSVCVVVVVVVVVCVVPDDPVVVVVVD

Secondary structure (DSSP, 8-state):
---HHHHHHHHHHHHHHT---HHHHHHHHHHHHH-HHHHHHHHHHHTHHHHHHHHHHHHHS-HHHHHHT-

Radius of gyration: 18.19 Å; Cα contacts (8 Å, |Δi|>4): 18; chains: 1; bounding box: 42×25×54 Å

Mean predicted aligned error: 8.94 Å

Organism: Sphingobacterium multivorum (NCBI:txid28454)